Protein AF-A0A7C5H9J3-F1 (afdb_monomer_lite)

Foldseek 3Di:
DQDPLLVLCVVCVVVLLVVLLVLVQVQAPDPDDCPDPLSVQLSVLVSLCNVCVSDVVRDNVVSVVSQLVSCVPTPGDSVSSVCSVVVSVVSSVVSVVVVPDD

Structure (mmCIF, N/CA/C/O backbone):
data_AF-A0A7C5H9J3-F1
#
_entry.id   AF-A0A7C5H9J3-F1
#
loop_
_atom_site.group_PDB
_atom_site.id
_atom_site.type_symbol
_atom_site.label_atom_id
_atom_site.label_alt_id
_atom_site.label_comp_id
_atom_site.label_asym_id
_atom_site.label_entity_id
_atom_site.label_seq_id
_atom_site.pdbx_PDB_ins_code
_atom_site.Cartn_x
_atom_site.Cartn_y
_atom_site.Cartn_z
_atom_site.occupancy
_atom_site.B_iso_or_equiv
_atom_site.auth_seq_id
_atom_site.auth_comp_id
_atom_site.auth_asym_id
_atom_site.auth_atom_id
_atom_site.pdbx_PDB_model_num
ATOM 1 N N . MET A 1 1 ? 16.949 -7.976 -18.162 1.00 45.09 1 MET A N 1
ATOM 2 C CA . MET A 1 1 ? 15.992 -7.241 -19.014 1.00 45.09 1 MET A CA 1
ATOM 3 C C . MET A 1 1 ? 14.848 -6.808 -18.125 1.00 45.09 1 MET A C 1
ATOM 5 O O . MET A 1 1 ? 14.036 -7.652 -17.768 1.00 45.09 1 MET A O 1
ATOM 9 N N . THR A 1 2 ? 14.849 -5.547 -17.710 1.00 60.88 2 THR A N 1
ATOM 10 C CA . THR A 1 2 ? 13.754 -4.944 -16.942 1.00 60.88 2 THR A CA 1
ATOM 11 C C . THR A 1 2 ? 12.522 -4.906 -17.842 1.00 60.88 2 THR A C 1
ATOM 13 O O . THR A 1 2 ? 12.621 -4.524 -19.012 1.00 60.88 2 THR A O 1
ATOM 16 N N . ARG A 1 3 ? 11.382 -5.400 -17.364 1.00 79.50 3 ARG A N 1
ATOM 17 C CA . ARG A 1 3 ? 10.140 -5.412 -18.151 1.00 79.50 3 ARG A CA 1
ATOM 18 C C . ARG A 1 3 ? 9.658 -3.967 -18.347 1.00 79.50 3 ARG A C 1
ATOM 20 O O . ARG A 1 3 ? 9.876 -3.123 -17.487 1.00 79.50 3 ARG A O 1
ATOM 27 N N . ALA A 1 4 ? 8.965 -3.669 -19.447 1.00 83.88 4 ALA A N 1
ATOM 28 C CA . ALA A 1 4 ? 8.501 -2.302 -19.734 1.00 83.88 4 ALA A CA 1
ATOM 29 C C . ALA A 1 4 ? 7.637 -1.696 -18.604 1.00 83.88 4 ALA A C 1
ATOM 31 O O . ALA A 1 4 ? 7.733 -0.506 -18.317 1.00 83.88 4 ALA A O 1
ATOM 32 N N . TRP A 1 5 ? 6.840 -2.523 -17.916 1.00 85.25 5 TRP A N 1
ATOM 33 C CA . TRP A 1 5 ? 6.043 -2.084 -16.767 1.00 85.25 5 TRP A CA 1
ATOM 34 C C . TRP A 1 5 ? 6.903 -1.755 -15.535 1.00 85.25 5 TRP A C 1
ATOM 36 O O . TRP A 1 5 ? 6.592 -0.804 -14.832 1.00 85.25 5 TRP A O 1
ATOM 46 N N . GLU A 1 6 ? 8.001 -2.484 -15.297 1.00 89.75 6 GLU A N 1
ATOM 47 C CA . GLU A 1 6 ? 8.926 -2.239 -14.178 1.00 89.75 6 GLU A CA 1
ATOM 48 C C . GLU A 1 6 ? 9.573 -0.856 -14.333 1.00 89.75 6 GLU A C 1
ATOM 50 O O . GLU A 1 6 ? 9.578 -0.048 -13.406 1.00 89.75 6 GLU A O 1
ATOM 55 N N . GLN A 1 7 ? 10.053 -0.535 -15.538 1.00 88.44 7 GLN A N 1
ATOM 56 C CA . GLN A 1 7 ? 10.596 0.794 -15.815 1.00 88.44 7 GLN A CA 1
ATOM 57 C C . GLN A 1 7 ? 9.546 1.889 -15.583 1.00 88.44 7 GLN A C 1
ATOM 59 O O . GLN A 1 7 ? 9.839 2.898 -14.944 1.00 88.44 7 GLN A O 1
ATOM 64 N N . LYS A 1 8 ? 8.309 1.667 -16.038 1.00 87.50 8 LYS A N 1
ATOM 65 C CA . LYS A 1 8 ? 7.234 2.648 -15.883 1.00 87.50 8 LYS A CA 1
ATOM 66 C C . LYS A 1 8 ? 6.867 2.901 -14.423 1.00 87.50 8 LYS A C 1
ATOM 68 O O . LYS A 1 8 ? 6.659 4.050 -14.034 1.00 87.50 8 LYS A O 1
ATOM 73 N N . VAL A 1 9 ? 6.807 1.840 -13.623 1.00 91.50 9 VAL A N 1
ATOM 74 C CA . VAL A 1 9 ? 6.578 1.926 -12.178 1.00 91.50 9 VAL A CA 1
ATOM 75 C C . VAL A 1 9 ? 7.708 2.694 -11.503 1.00 91.50 9 VAL A C 1
ATOM 77 O O . VAL A 1 9 ? 7.420 3.573 -10.700 1.00 91.50 9 VAL A O 1
ATOM 80 N N . ASN A 1 10 ? 8.969 2.446 -11.868 1.00 91.38 10 ASN A N 1
ATOM 81 C CA . ASN A 1 10 ? 10.105 3.191 -11.318 1.00 91.38 10 ASN A CA 1
ATOM 82 C C . ASN A 1 10 ? 10.050 4.690 -11.648 1.00 91.38 10 ASN A C 1
ATOM 84 O O . ASN A 1 10 ? 10.289 5.515 -10.771 1.00 91.38 10 ASN A O 1
ATOM 88 N N . GLU A 1 11 ? 9.694 5.051 -12.882 1.00 92.19 11 GLU A N 1
ATOM 89 C CA . GLU A 1 11 ? 9.543 6.453 -13.303 1.00 92.19 11 GLU A CA 1
ATOM 90 C C . GLU A 1 11 ? 8.402 7.178 -12.571 1.00 92.19 11 GLU A C 1
ATOM 92 O O . GLU A 1 11 ? 8.450 8.393 -12.413 1.00 92.19 11 GLU A O 1
ATOM 97 N N . ASN A 1 12 ? 7.381 6.441 -12.119 1.00 92.94 12 ASN A N 1
ATOM 98 C CA . ASN A 1 12 ? 6.175 6.987 -11.485 1.00 92.94 12 ASN A CA 1
ATOM 99 C C . ASN A 1 12 ? 6.021 6.516 -10.032 1.00 92.94 12 ASN A C 1
ATOM 101 O O . ASN A 1 12 ? 4.912 6.499 -9.500 1.00 92.94 12 ASN A O 1
ATOM 105 N N . ARG A 1 13 ? 7.123 6.110 -9.388 1.00 93.94 13 ARG A N 1
ATOM 106 C CA . ARG A 1 13 ? 7.108 5.380 -8.111 1.00 93.94 13 ARG A CA 1
ATOM 107 C C . ARG A 1 13 ? 6.350 6.122 -7.016 1.00 93.94 13 ARG A C 1
ATOM 109 O O . ARG A 1 13 ? 5.509 5.533 -6.343 1.00 93.94 13 ARG A O 1
ATOM 116 N N . GLU A 1 14 ? 6.625 7.415 -6.868 1.00 93.75 14 GLU A N 1
ATOM 117 C CA . GLU A 1 14 ? 5.964 8.270 -5.881 1.00 93.75 14 GLU A CA 1
ATOM 118 C C . GLU A 1 14 ? 4.453 8.339 -6.126 1.00 93.75 14 GLU A C 1
ATOM 120 O O . GLU A 1 14 ? 3.677 8.100 -5.204 1.00 93.75 14 GLU A O 1
ATOM 125 N N . ALA A 1 15 ? 4.035 8.539 -7.379 1.00 92.69 15 ALA A N 1
ATOM 126 C CA . ALA A 1 15 ? 2.625 8.575 -7.755 1.00 92.69 15 ALA A CA 1
ATOM 127 C C . ALA A 1 15 ? 1.921 7.229 -7.506 1.00 92.69 15 ALA A C 1
ATOM 129 O O . ALA A 1 15 ? 0.782 7.207 -7.040 1.00 92.69 15 ALA A O 1
ATOM 130 N N . VAL A 1 16 ? 2.593 6.101 -7.771 1.00 94.25 16 VAL A N 1
ATOM 131 C CA . VAL A 1 16 ? 2.056 4.759 -7.483 1.00 94.25 16 VAL A CA 1
ATOM 132 C C . VAL A 1 16 ? 1.809 4.603 -5.985 1.00 94.25 16 VAL A C 1
ATOM 134 O O . VAL A 1 16 ? 0.704 4.242 -5.580 1.00 94.25 16 VAL A O 1
ATOM 137 N N . LEU A 1 17 ? 2.814 4.903 -5.161 1.00 95.19 17 LEU A N 1
ATOM 138 C CA . LEU A 1 17 ? 2.726 4.777 -3.705 1.00 95.19 17 LEU A CA 1
ATOM 139 C C . LEU A 1 17 ? 1.692 5.735 -3.111 1.00 95.19 17 LEU A C 1
ATOM 141 O O . LEU A 1 17 ? 0.923 5.345 -2.234 1.00 95.19 17 LEU A O 1
ATOM 145 N N . GLU A 1 18 ? 1.618 6.961 -3.623 1.00 93.69 18 GLU A N 1
ATOM 146 C CA . GLU A 1 18 ? 0.621 7.960 -3.246 1.00 93.69 18 GLU A CA 1
ATOM 147 C C . GLU A 1 18 ? -0.807 7.489 -3.537 1.00 93.69 18 GLU A C 1
ATOM 149 O O . GLU A 1 18 ? -1.664 7.532 -2.645 1.00 93.69 18 GLU A O 1
ATOM 154 N N . ARG A 1 19 ? -1.076 7.025 -4.762 1.00 93.94 19 ARG A N 1
ATOM 155 C CA . ARG A 1 19 ? -2.406 6.537 -5.155 1.00 93.94 19 ARG A CA 1
ATOM 156 C C . ARG A 1 19 ? -2.775 5.275 -4.379 1.00 93.94 19 ARG A C 1
ATOM 158 O O . ARG A 1 19 ? -3.922 5.128 -3.945 1.00 93.94 19 ARG A O 1
ATOM 165 N N . TRP A 1 20 ? -1.803 4.397 -4.140 1.00 95.44 20 TRP A N 1
ATOM 166 C CA . TRP A 1 20 ? -2.012 3.183 -3.361 1.00 95.44 20 TRP A CA 1
ATOM 167 C C . TRP A 1 20 ? -2.354 3.501 -1.906 1.00 95.44 20 TRP A C 1
ATOM 169 O O . TRP A 1 20 ? -3.392 3.053 -1.417 1.00 95.44 20 TRP A O 1
ATOM 179 N N . LEU A 1 21 ? -1.561 4.348 -1.244 1.00 95.25 21 LEU A N 1
ATOM 180 C CA . LEU A 1 21 ? -1.822 4.793 0.124 1.00 95.25 21 LEU A CA 1
ATOM 181 C C . LEU A 1 21 ? -3.182 5.483 0.235 1.00 95.25 21 LEU A C 1
ATOM 183 O O . LEU A 1 21 ? -3.957 5.164 1.134 1.00 95.25 21 LEU A O 1
ATOM 187 N N . SER A 1 22 ? -3.491 6.391 -0.692 1.00 93.44 22 SER A N 1
ATOM 188 C CA . SER A 1 22 ? -4.772 7.107 -0.722 1.00 93.44 22 SER A CA 1
ATOM 189 C C . SER A 1 22 ? -5.952 6.140 -0.820 1.00 93.44 22 SER A C 1
ATOM 191 O O . SER A 1 22 ? -6.933 6.283 -0.090 1.00 93.44 22 SER A O 1
ATOM 193 N N . SER A 1 23 ? -5.823 5.102 -1.649 1.00 92.75 23 SER A N 1
ATOM 194 C CA . SER A 1 23 ? -6.843 4.060 -1.784 1.00 92.75 23 SER A CA 1
ATOM 195 C C . SER A 1 23 ? -7.027 3.263 -0.491 1.00 92.75 23 SER A C 1
ATOM 197 O O . SER A 1 23 ? -8.159 2.972 -0.118 1.00 92.75 23 SER A O 1
ATOM 199 N N . ILE A 1 24 ? -5.944 2.945 0.228 1.00 92.38 24 ILE A N 1
ATOM 200 C CA . ILE A 1 24 ? -6.025 2.240 1.518 1.00 92.38 24 ILE A CA 1
ATOM 201 C C . ILE A 1 24 ? -6.646 3.133 2.592 1.00 92.38 24 ILE A C 1
ATOM 203 O O . ILE A 1 24 ? -7.546 2.690 3.301 1.00 92.38 24 ILE A O 1
ATOM 207 N N . VAL A 1 25 ? -6.212 4.391 2.705 1.00 91.88 25 VAL A N 1
ATOM 208 C CA . VAL A 1 25 ? -6.745 5.341 3.695 1.00 91.88 25 VAL A CA 1
ATOM 209 C C . VAL A 1 25 ? -8.244 5.562 3.484 1.00 91.88 25 VAL A C 1
ATOM 211 O O . VAL A 1 25 ? -8.995 5.543 4.456 1.00 91.88 25 VAL A O 1
ATOM 214 N N . ALA A 1 26 ? -8.703 5.649 2.232 1.00 90.62 26 ALA A N 1
ATOM 215 C CA . ALA A 1 26 ? -10.125 5.753 1.897 1.00 90.62 26 ALA A CA 1
ATOM 216 C C . ALA A 1 26 ? -10.955 4.514 2.296 1.00 90.62 26 ALA A C 1
ATOM 218 O O . ALA A 1 26 ? -12.179 4.590 2.402 1.00 90.62 26 ALA A O 1
ATOM 219 N N . MET A 1 27 ? -10.322 3.355 2.520 1.00 89.44 27 MET A N 1
ATOM 220 C CA . MET A 1 27 ? -11.015 2.157 3.000 1.00 89.44 27 MET A CA 1
ATOM 221 C C . MET A 1 27 ? -11.243 2.151 4.510 1.00 89.44 27 MET A C 1
ATOM 223 O O . MET A 1 27 ? -12.101 1.378 4.959 1.00 89.44 27 MET A O 1
ATOM 227 N N . LEU A 1 28 ? -10.477 2.947 5.259 1.00 89.00 28 LEU A N 1
ATOM 228 C CA . LEU A 1 28 ? -10.486 2.972 6.714 1.00 89.00 28 LEU A CA 1
ATOM 229 C C . LEU A 1 28 ? -11.694 3.752 7.258 1.00 89.00 28 LEU A C 1
ATOM 231 O O . LEU A 1 28 ? -12.139 4.718 6.643 1.00 89.00 28 LEU A O 1
ATOM 235 N N . PRO A 1 29 ? -12.232 3.349 8.419 1.00 84.31 29 PRO A N 1
ATOM 236 C CA . PRO A 1 29 ? -13.329 4.056 9.063 1.00 84.31 29 PRO A CA 1
ATOM 237 C C . PRO A 1 29 ? -12.868 5.384 9.685 1.00 84.31 29 PRO A C 1
ATOM 239 O O . PRO A 1 29 ? -11.774 5.489 10.252 1.00 84.31 29 PRO A O 1
ATOM 242 N N . GLY A 1 30 ? -13.759 6.377 9.637 1.00 81.31 30 GLY A N 1
ATOM 243 C CA . GLY A 1 30 ? -13.552 7.719 10.183 1.00 81.31 30 GLY A CA 1
ATOM 244 C C . GLY A 1 30 ? -12.747 8.648 9.271 1.00 81.31 30 GLY A C 1
ATOM 245 O O . GLY A 1 30 ? -12.216 8.242 8.241 1.00 81.31 30 GLY A O 1
ATOM 246 N N . GLU A 1 31 ? -12.640 9.918 9.663 1.00 70.06 31 GLU A N 1
ATOM 247 C CA . GLU A 1 31 ? -11.784 10.888 8.974 1.00 70.06 31 GLU A CA 1
ATOM 248 C C . GLU A 1 31 ? -10.316 10.608 9.317 1.00 70.06 31 GLU A C 1
ATOM 250 O O . GLU A 1 31 ? -9.755 11.115 10.291 1.00 70.06 31 GLU A O 1
ATOM 255 N N . LYS A 1 32 ? -9.686 9.725 8.543 1.00 73.25 32 LYS A N 1
ATOM 256 C CA . LYS A 1 32 ? -8.251 9.462 8.643 1.00 73.25 32 LYS A CA 1
ATOM 257 C C . LYS A 1 32 ? -7.512 10.409 7.706 1.00 73.25 32 LYS A C 1
ATOM 259 O O . LYS A 1 32 ? -7.641 10.321 6.490 1.00 73.25 32 LYS A O 1
ATOM 264 N N . SER A 1 33 ? -6.712 11.304 8.285 1.00 73.62 33 SER A N 1
ATOM 265 C CA . SER A 1 33 ? -5.786 12.128 7.509 1.00 73.62 33 SER A CA 1
ATOM 266 C C . SER A 1 33 ? -4.653 11.271 6.942 1.00 73.62 33 SER A C 1
ATOM 268 O O . SER A 1 33 ? -4.139 10.358 7.601 1.00 73.62 33 SER A O 1
ATOM 270 N N . A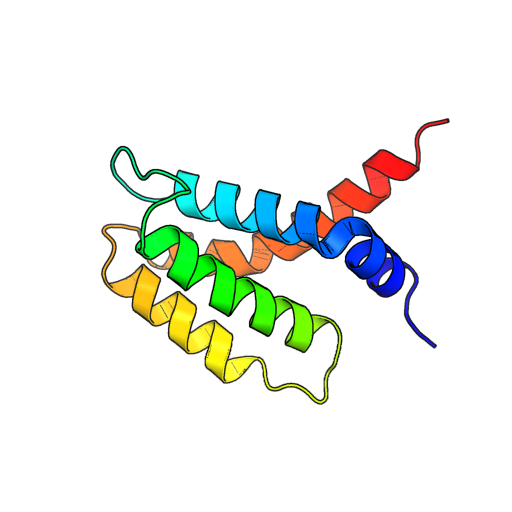RG A 1 34 ? -4.216 11.622 5.733 1.00 71.56 34 ARG A N 1
ATOM 271 C CA . ARG A 1 34 ? -3.020 11.071 5.091 1.00 71.56 34 ARG A CA 1
ATOM 272 C C . ARG A 1 34 ? -1.726 11.414 5.839 1.00 71.56 34 ARG A C 1
ATOM 274 O O . ARG A 1 34 ? -0.732 10.723 5.674 1.00 71.56 34 ARG A O 1
ATOM 281 N N . GLU A 1 35 ? -1.761 12.421 6.706 1.00 78.12 35 GLU A N 1
ATOM 282 C CA . GLU A 1 35 ? -0.652 12.808 7.590 1.00 78.12 35 GLU A CA 1
ATOM 283 C C . GLU A 1 35 ? -0.659 12.039 8.924 1.00 78.12 35 GLU A C 1
ATOM 285 O O . GLU A 1 35 ? 0.158 12.288 9.809 1.00 78.12 35 GLU A O 1
ATOM 290 N N . SER A 1 36 ? -1.599 11.106 9.113 1.00 86.12 36 SER A N 1
ATOM 291 C CA . SER A 1 36 ? -1.668 10.322 10.345 1.00 86.12 36 SER A CA 1
ATOM 292 C C . SER A 1 36 ? -0.496 9.344 10.473 1.00 86.12 36 SER A C 1
ATOM 294 O O . SER A 1 36 ? -0.021 8.784 9.488 1.00 86.12 36 SER A O 1
ATOM 296 N N . LEU A 1 37 ? -0.094 9.043 11.715 1.00 87.88 37 LEU A N 1
ATOM 297 C CA . LEU A 1 37 ? 0.917 8.014 12.012 1.00 87.88 37 LEU A CA 1
ATOM 298 C C . LEU A 1 37 ? 0.584 6.658 11.368 1.00 87.88 37 LEU A C 1
ATOM 300 O O . LEU A 1 37 ? 1.480 5.918 10.972 1.00 87.88 37 LEU A O 1
ATOM 304 N N . LEU A 1 38 ? -0.710 6.352 11.244 1.00 90.19 38 LEU A N 1
ATOM 305 C CA . LEU A 1 38 ? -1.202 5.157 10.568 1.00 90.19 38 LEU A CA 1
ATOM 306 C C . LEU A 1 38 ? -0.873 5.175 9.071 1.00 90.19 38 LEU A C 1
ATOM 308 O O . LEU A 1 38 ? -0.358 4.189 8.552 1.00 90.19 38 LEU A O 1
ATOM 312 N N . ALA A 1 39 ? -1.146 6.288 8.389 1.00 91.69 39 ALA A N 1
ATOM 313 C CA . ALA A 1 39 ? -0.843 6.440 6.972 1.00 91.69 39 ALA A CA 1
ATOM 314 C C . ALA A 1 39 ? 0.669 6.364 6.712 1.00 91.69 39 ALA A C 1
ATOM 316 O O . ALA A 1 39 ? 1.082 5.658 5.798 1.00 91.69 39 ALA A O 1
ATOM 317 N N . SER A 1 40 ? 1.494 6.984 7.561 1.00 92.50 40 SER A N 1
ATOM 318 C CA . SER A 1 40 ? 2.957 6.884 7.466 1.00 92.50 40 SER A CA 1
ATOM 319 C C . SER A 1 40 ? 3.466 5.454 7.670 1.00 92.50 40 SER A C 1
ATOM 321 O O . SER A 1 40 ? 4.345 5.005 6.937 1.00 92.50 40 SER A O 1
ATOM 323 N N . ALA A 1 41 ? 2.898 4.716 8.632 1.00 93.50 41 ALA A N 1
ATOM 324 C CA . ALA A 1 41 ? 3.252 3.317 8.856 1.00 93.50 41 ALA A CA 1
ATOM 325 C C . ALA A 1 41 ? 2.873 2.439 7.656 1.00 93.50 41 ALA A C 1
ATOM 327 O O . ALA A 1 41 ? 3.671 1.615 7.230 1.00 93.50 41 ALA A O 1
ATOM 328 N N . ILE A 1 42 ? 1.689 2.641 7.070 1.00 94.44 42 ILE A N 1
ATOM 329 C CA . ILE A 1 42 ? 1.277 1.925 5.855 1.00 94.44 42 ILE A CA 1
ATOM 330 C C . ILE A 1 42 ? 2.200 2.287 4.687 1.00 94.44 42 ILE A C 1
ATOM 332 O O . ILE A 1 42 ? 2.653 1.391 3.984 1.00 94.44 42 ILE A O 1
ATOM 336 N N . ALA A 1 43 ? 2.515 3.572 4.500 1.00 95.19 43 ALA A N 1
ATOM 337 C CA . ALA A 1 43 ? 3.358 4.048 3.406 1.00 95.19 43 ALA A CA 1
ATOM 338 C C . ALA A 1 43 ? 4.738 3.376 3.397 1.00 95.19 43 ALA A C 1
ATOM 340 O O . ALA A 1 43 ? 5.176 2.915 2.347 1.00 95.19 43 ALA A O 1
ATOM 341 N N . ALA A 1 44 ? 5.380 3.259 4.564 1.00 95.12 44 ALA A N 1
ATOM 342 C CA . ALA A 1 44 ? 6.682 2.605 4.696 1.00 95.12 44 ALA A CA 1
ATOM 343 C C . ALA A 1 44 ? 6.648 1.130 4.266 1.00 95.12 44 ALA A C 1
ATOM 345 O O . ALA A 1 44 ? 7.580 0.636 3.636 1.00 95.12 44 ALA A O 1
ATOM 346 N N . GLU A 1 45 ? 5.562 0.422 4.571 1.00 95.31 45 GLU A N 1
ATOM 347 C CA . GLU A 1 45 ? 5.435 -0.980 4.184 1.00 95.31 45 GLU A CA 1
ATOM 348 C C . GLU A 1 45 ? 5.021 -1.151 2.714 1.00 95.31 45 GLU A C 1
ATOM 350 O O . GLU A 1 45 ? 5.432 -2.115 2.071 1.00 95.31 45 GLU A O 1
ATOM 355 N N . LEU A 1 46 ? 4.233 -0.226 2.152 1.00 95.69 46 LEU A N 1
ATOM 356 C CA . LEU A 1 46 ? 3.936 -0.217 0.713 1.00 95.69 46 LEU A CA 1
ATOM 357 C C . LEU A 1 46 ? 5.200 -0.000 -0.117 1.00 95.69 46 LEU A C 1
ATOM 359 O O . LEU A 1 46 ? 5.347 -0.622 -1.166 1.00 95.69 46 LEU A O 1
ATOM 363 N N . ASP A 1 47 ? 6.105 0.844 0.375 1.00 95.62 47 ASP A N 1
ATOM 364 C CA . ASP A 1 47 ? 7.418 1.092 -0.210 1.00 95.62 47 ASP A CA 1
ATOM 365 C C . ASP A 1 47 ? 8.224 -0.211 -0.332 1.00 95.62 47 ASP A C 1
ATOM 367 O O . ASP A 1 47 ? 8.571 -0.638 -1.433 1.00 95.62 47 ASP A O 1
ATOM 371 N N . GLY A 1 48 ? 8.395 -0.920 0.790 1.00 94.81 48 GLY A N 1
ATOM 372 C CA . GLY A 1 48 ? 9.108 -2.199 0.816 1.00 94.81 48 GLY A CA 1
ATOM 373 C C . GLY A 1 48 ? 8.398 -3.312 0.038 1.00 94.81 48 GLY A C 1
ATOM 374 O O . GLY A 1 48 ? 9.047 -4.184 -0.542 1.00 94.81 48 GLY A O 1
ATOM 375 N N . LEU A 1 49 ? 7.063 -3.294 -0.015 1.00 94.38 49 LEU A N 1
ATOM 376 C CA . LEU A 1 49 ? 6.307 -4.235 -0.837 1.00 94.38 49 LEU A CA 1
ATOM 377 C C . LEU A 1 49 ? 6.503 -3.961 -2.333 1.00 94.38 49 LEU A C 1
ATOM 379 O O . LEU A 1 49 ? 6.626 -4.909 -3.107 1.00 94.38 49 LEU A O 1
ATOM 383 N N . LEU A 1 50 ? 6.553 -2.691 -2.741 1.00 94.50 50 LEU A N 1
ATOM 384 C CA . LEU A 1 50 ? 6.831 -2.318 -4.124 1.00 94.50 50 LEU A CA 1
ATOM 385 C C . LEU A 1 50 ? 8.243 -2.750 -4.528 1.00 94.50 50 LEU A C 1
ATOM 387 O O . LEU A 1 50 ? 8.405 -3.343 -5.594 1.00 94.50 50 LEU A O 1
ATOM 391 N N . ASP A 1 51 ? 9.230 -2.562 -3.653 1.00 94.00 51 ASP A N 1
ATOM 392 C CA . ASP A 1 51 ? 10.595 -3.044 -3.877 1.00 94.00 51 ASP A CA 1
ATOM 393 C C . ASP A 1 51 ? 10.628 -4.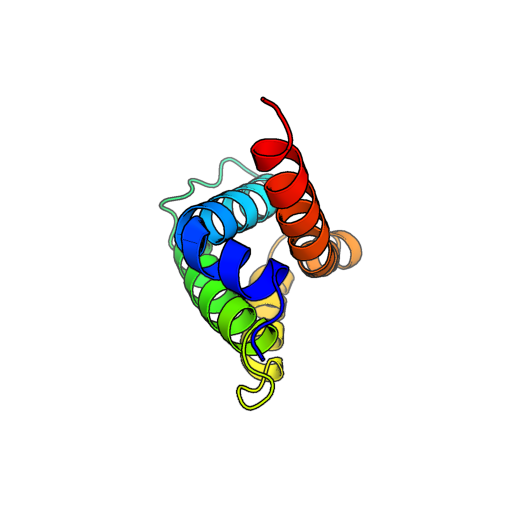571 -4.075 1.00 94.00 51 ASP A C 1
ATOM 395 O O . ASP A 1 51 ? 11.253 -5.057 -5.014 1.00 94.00 51 ASP A O 1
ATOM 399 N N . ALA A 1 52 ? 9.879 -5.337 -3.273 1.00 93.00 52 ALA A N 1
ATOM 400 C CA . ALA A 1 52 ? 9.776 -6.794 -3.415 1.00 93.00 52 ALA A CA 1
ATOM 401 C C . ALA A 1 52 ? 9.035 -7.263 -4.681 1.00 93.00 52 ALA A C 1
ATOM 403 O O . ALA A 1 52 ? 9.274 -8.363 -5.187 1.00 93.00 52 ALA A O 1
ATOM 404 N N . VAL A 1 53 ? 8.119 -6.448 -5.209 1.00 90.38 53 VAL A N 1
ATOM 405 C CA . VAL A 1 53 ? 7.463 -6.706 -6.502 1.00 90.38 53 VAL A CA 1
ATOM 406 C C . VAL A 1 53 ? 8.429 -6.454 -7.662 1.00 90.38 53 VAL A C 1
ATOM 408 O O . VAL A 1 53 ? 8.402 -7.185 -8.656 1.00 90.38 53 VAL A O 1
ATOM 411 N N . MET A 1 54 ? 9.277 -5.437 -7.523 1.00 90.44 54 MET A N 1
ATOM 412 C CA . MET A 1 54 ? 10.254 -5.005 -8.521 1.00 90.44 54 MET A CA 1
ATOM 413 C C . MET A 1 54 ? 11.515 -5.879 -8.541 1.00 90.44 54 MET A C 1
ATOM 415 O O . MET A 1 54 ? 12.091 -6.098 -9.608 1.00 90.44 54 MET A O 1
ATOM 419 N N . ASP A 1 55 ? 11.918 -6.418 -7.391 1.00 90.38 55 ASP A N 1
ATOM 420 C CA . ASP A 1 55 ? 13.072 -7.298 -7.236 1.00 90.38 55 ASP A CA 1
ATOM 421 C C . ASP A 1 55 ? 12.706 -8.570 -6.461 1.00 90.38 55 ASP A C 1
ATOM 423 O O . ASP A 1 55 ? 12.459 -8.563 -5.256 1.00 90.38 55 ASP A O 1
ATOM 427 N N . ARG A 1 56 ? 12.757 -9.713 -7.156 1.00 83.38 56 ARG A N 1
ATOM 428 C CA . ARG A 1 56 ? 12.456 -11.034 -6.580 1.00 83.38 56 ARG A CA 1
ATOM 429 C C . ARG A 1 56 ? 13.459 -11.488 -5.516 1.00 83.38 56 ARG A C 1
ATOM 431 O O . ARG A 1 56 ? 13.175 -12.466 -4.826 1.00 83.38 56 ARG A O 1
ATOM 438 N N . ALA A 1 57 ? 14.625 -10.850 -5.417 1.00 90.38 57 ALA A N 1
ATOM 439 C CA . ALA A 1 57 ? 15.582 -11.112 -4.347 1.00 90.38 57 ALA A CA 1
ATOM 440 C C . ALA A 1 57 ? 15.131 -10.511 -3.005 1.00 90.38 57 ALA A C 1
ATOM 442 O O . ALA A 1 57 ? 15.566 -10.981 -1.951 1.00 90.38 57 ALA A O 1
ATOM 443 N N . VAL A 1 58 ? 14.247 -9.509 -3.028 1.00 90.94 58 VAL A N 1
ATOM 444 C CA . VAL A 1 58 ? 13.715 -8.862 -1.829 1.00 90.94 58 VAL A CA 1
ATOM 445 C C . VAL A 1 58 ? 12.489 -9.644 -1.325 1.00 90.94 58 VAL A C 1
ATOM 447 O O . VAL A 1 58 ? 11.537 -9.880 -2.072 1.00 90.94 58 VAL A O 1
ATOM 450 N N . PRO A 1 59 ? 12.472 -10.092 -0.057 1.00 92.12 59 PRO A N 1
ATOM 451 C CA . PRO A 1 59 ? 11.368 -10.884 0.473 1.00 92.12 59 PRO A CA 1
ATOM 452 C C . PRO A 1 59 ? 10.116 -10.030 0.730 1.00 92.12 59 PRO A C 1
ATOM 454 O O . PRO A 1 59 ? 10.106 -9.164 1.600 1.00 92.12 59 PRO A O 1
ATOM 457 N N . ALA A 1 60 ? 9.008 -10.358 0.059 1.00 92.06 60 ALA A N 1
ATOM 458 C CA . ALA A 1 60 ? 7.721 -9.671 0.241 1.00 92.06 60 ALA A CA 1
ATOM 459 C C . ALA A 1 60 ? 6.990 -10.019 1.555 1.00 92.06 60 ALA A C 1
ATOM 461 O O . ALA A 1 60 ? 6.040 -9.338 1.940 1.00 92.06 60 ALA A O 1
ATOM 462 N N . ALA A 1 61 ? 7.392 -11.098 2.236 1.00 92.69 61 ALA A N 1
ATOM 463 C CA . ALA A 1 61 ? 6.659 -11.628 3.387 1.00 92.69 61 ALA A CA 1
ATOM 464 C C . ALA A 1 61 ? 6.567 -10.626 4.548 1.00 92.69 61 ALA A C 1
ATOM 466 O O . ALA A 1 61 ? 5.509 -10.498 5.162 1.00 92.69 61 ALA A O 1
ATOM 467 N N . GLU A 1 62 ? 7.653 -9.909 4.838 1.00 92.75 62 GLU A N 1
ATOM 468 C CA . GLU A 1 62 ? 7.706 -8.986 5.973 1.00 92.75 62 GLU A CA 1
ATOM 469 C C . GLU A 1 62 ? 6.795 -7.758 5.767 1.00 92.75 62 GLU A C 1
ATOM 471 O O . GLU A 1 62 ? 5.919 -7.556 6.616 1.00 92.75 62 GLU A O 1
ATOM 476 N N . PRO A 1 63 ? 6.871 -7.019 4.636 1.00 93.38 63 PRO A N 1
ATOM 477 C CA . PRO A 1 63 ? 5.922 -5.941 4.344 1.00 93.38 63 PRO A CA 1
ATOM 478 C C . PRO A 1 63 ? 4.455 -6.388 4.374 1.00 93.38 63 PRO A C 1
ATOM 480 O O . PRO A 1 63 ? 3.607 -5.745 4.996 1.00 93.38 63 PRO A O 1
ATOM 483 N N . ILE A 1 64 ? 4.145 -7.547 3.774 1.00 91.69 64 ILE A N 1
ATOM 484 C CA . ILE A 1 64 ? 2.780 -8.099 3.768 1.00 91.69 64 ILE A CA 1
ATOM 485 C C . ILE A 1 64 ? 2.294 -8.360 5.197 1.00 91.69 64 ILE A C 1
ATOM 487 O O . ILE A 1 64 ? 1.173 -7.978 5.549 1.00 91.69 64 ILE A O 1
ATOM 491 N N . MET A 1 65 ? 3.119 -8.990 6.040 1.00 91.56 65 MET A N 1
ATOM 492 C CA . MET A 1 65 ? 2.756 -9.260 7.432 1.00 91.56 65 MET A CA 1
ATOM 493 C C . MET A 1 65 ? 2.529 -7.973 8.225 1.00 91.56 65 MET A C 1
ATOM 495 O O . MET A 1 65 ? 1.587 -7.908 9.017 1.00 91.56 65 MET A O 1
ATOM 499 N N . ARG A 1 66 ? 3.370 -6.951 8.036 1.00 93.25 66 ARG A N 1
ATOM 500 C CA . ARG A 1 66 ? 3.254 -5.678 8.760 1.00 93.25 66 ARG A CA 1
ATOM 501 C C . ARG A 1 66 ? 2.003 -4.910 8.368 1.00 93.25 66 ARG A C 1
ATOM 503 O O . ARG A 1 66 ? 1.233 -4.558 9.262 1.00 93.25 66 ARG A O 1
ATOM 510 N N . ILE A 1 67 ? 1.725 -4.762 7.072 1.00 92.06 67 ILE A N 1
ATOM 511 C CA . ILE A 1 67 ? 0.482 -4.133 6.597 1.00 92.06 67 ILE A CA 1
ATOM 512 C C . ILE A 1 67 ? -0.731 -4.900 7.118 1.00 92.06 67 ILE A C 1
ATOM 514 O O . ILE A 1 67 ? -1.660 -4.301 7.654 1.00 92.06 67 ILE A O 1
ATOM 518 N N . THR A 1 68 ? -0.704 -6.233 7.039 1.00 88.62 68 THR A N 1
ATOM 519 C CA . THR A 1 68 ? -1.808 -7.066 7.533 1.00 88.62 68 THR A CA 1
ATOM 520 C C . THR A 1 68 ? -2.056 -6.841 9.024 1.00 88.62 68 THR A C 1
ATOM 522 O O . THR A 1 68 ? -3.205 -6.683 9.423 1.00 88.62 68 THR A O 1
ATOM 525 N N . ARG A 1 69 ? -1.008 -6.764 9.858 1.00 89.94 69 ARG A N 1
ATOM 526 C CA . ARG A 1 69 ? -1.141 -6.479 11.301 1.00 89.94 69 ARG A CA 1
ATOM 527 C C . ARG A 1 69 ? -1.702 -5.083 11.570 1.00 89.94 69 ARG A C 1
ATOM 529 O O . ARG A 1 69 ? -2.565 -4.943 12.432 1.00 89.94 69 ARG A O 1
ATOM 536 N N . ILE A 1 70 ? -1.238 -4.076 10.828 1.00 91.38 70 ILE A N 1
ATOM 537 C CA . ILE A 1 70 ? -1.740 -2.698 10.931 1.00 91.38 70 ILE A CA 1
ATOM 538 C C . ILE A 1 70 ? -3.237 -2.646 10.608 1.00 91.38 70 ILE A C 1
ATOM 540 O O . ILE A 1 70 ? -4.000 -1.984 11.311 1.00 91.38 70 ILE A O 1
ATOM 544 N N . LEU A 1 71 ? -3.655 -3.356 9.559 1.00 90.00 71 LEU A N 1
ATOM 545 C CA . LEU A 1 71 ? -5.041 -3.392 9.103 1.00 90.00 71 LEU A CA 1
ATOM 546 C C . LEU A 1 71 ? -5.939 -4.282 9.969 1.00 90.00 71 LEU A C 1
ATOM 548 O O . LEU A 1 71 ? -7.120 -3.984 10.107 1.00 90.00 71 LEU A O 1
ATOM 552 N N . ALA A 1 72 ? -5.393 -5.330 10.591 1.00 88.31 72 ALA A N 1
ATOM 553 C CA . ALA A 1 72 ? -6.144 -6.262 11.434 1.00 88.31 72 ALA A CA 1
ATOM 554 C C . ALA A 1 72 ? -6.735 -5.616 12.696 1.00 88.31 72 ALA A C 1
ATOM 556 O O . ALA A 1 72 ? -7.716 -6.122 13.233 1.00 88.31 72 ALA A O 1
ATOM 557 N N . VAL A 1 73 ? -6.148 -4.514 13.173 1.00 89.38 73 VAL A N 1
ATOM 558 C CA . VAL A 1 73 ? -6.667 -3.751 14.323 1.00 89.38 73 VAL A CA 1
ATOM 559 C C . VAL A 1 73 ? -7.620 -2.623 13.914 1.00 89.38 73 VAL A C 1
ATOM 561 O O . VAL A 1 73 ? -8.109 -1.898 14.775 1.00 89.38 73 VAL A O 1
ATOM 564 N N . GLN A 1 74 ? -7.876 -2.448 12.615 1.00 88.94 74 GLN A N 1
ATOM 565 C CA . GLN A 1 74 ? -8.850 -1.482 12.110 1.00 88.94 74 GLN A CA 1
ATOM 566 C C . GLN A 1 74 ? -10.220 -2.150 11.979 1.00 88.94 74 GLN A C 1
ATOM 568 O O . GLN A 1 74 ? -10.313 -3.343 11.692 1.00 88.94 74 GLN A O 1
ATOM 573 N N . GLU A 1 75 ? -11.298 -1.376 12.111 1.00 89.38 75 GLU A N 1
ATOM 574 C CA . GLU A 1 75 ? -12.667 -1.871 11.902 1.00 89.38 75 GLU A CA 1
ATOM 575 C C . GLU A 1 75 ? -12.991 -1.997 10.399 1.00 89.38 75 GLU A C 1
ATOM 577 O O . GLU A 1 75 ? -13.887 -1.344 9.865 1.00 89.38 75 GLU A O 1
ATOM 582 N N . ILE A 1 76 ? -12.224 -2.824 9.685 1.00 88.75 76 ILE A N 1
ATOM 583 C CA . ILE A 1 76 ? -12.448 -3.165 8.277 1.00 88.75 76 ILE A CA 1
ATOM 584 C C . ILE A 1 76 ? -12.565 -4.678 8.111 1.00 88.75 76 ILE A C 1
ATOM 586 O O . ILE A 1 76 ? -11.920 -5.459 8.807 1.00 88.75 76 ILE A O 1
ATOM 590 N N . ALA A 1 77 ? -13.380 -5.113 7.150 1.00 89.12 77 ALA A N 1
ATOM 591 C CA . ALA A 1 77 ? -13.501 -6.533 6.845 1.00 89.12 77 ALA A CA 1
ATOM 592 C C . ALA A 1 77 ? -12.155 -7.102 6.340 1.00 89.12 77 ALA A C 1
ATOM 594 O O . ALA A 1 77 ? -11.514 -6.460 5.501 1.00 89.12 77 ALA A O 1
ATOM 595 N N . PRO A 1 78 ? -11.752 -8.325 6.739 1.00 86.19 78 PRO A N 1
ATOM 596 C CA . PRO A 1 78 ? -10.509 -8.945 6.269 1.00 86.19 78 PRO A CA 1
ATOM 597 C C . PRO A 1 78 ? -10.403 -9.041 4.741 1.00 86.19 78 PRO A C 1
ATOM 599 O O . PRO A 1 78 ? -9.339 -8.820 4.173 1.00 86.19 78 PRO A O 1
ATOM 602 N N . SER A 1 79 ? -11.519 -9.304 4.055 1.00 88.88 79 SER A N 1
ATOM 603 C CA . SER A 1 79 ? -11.580 -9.307 2.587 1.00 88.88 79 SER A CA 1
ATOM 604 C C . SER A 1 79 ? -11.249 -7.938 1.986 1.00 88.88 79 SER A C 1
ATOM 606 O O . SER A 1 79 ? -10.531 -7.858 0.991 1.00 88.88 79 SER A O 1
ATOM 608 N N . LYS A 1 80 ? -11.716 -6.855 2.618 1.00 86.94 80 LYS A N 1
ATOM 609 C CA . LYS A 1 80 ? -11.401 -5.477 2.225 1.00 86.94 80 LYS A CA 1
ATOM 610 C C . LYS A 1 80 ? -9.932 -5.151 2.503 1.00 86.94 80 LYS A C 1
ATOM 612 O O . LYS A 1 80 ? -9.276 -4.583 1.639 1.00 86.94 80 LYS A O 1
ATOM 617 N N . ALA A 1 81 ? -9.386 -5.586 3.639 1.00 86.88 81 ALA A N 1
ATOM 618 C CA . ALA A 1 81 ? -7.966 -5.426 3.959 1.00 86.88 81 ALA A CA 1
ATOM 619 C C . ALA A 1 81 ? -7.045 -6.148 2.957 1.00 86.88 81 ALA A C 1
ATOM 621 O O . ALA A 1 81 ? -6.040 -5.591 2.538 1.00 86.88 81 ALA A O 1
ATOM 622 N N . LEU A 1 82 ? -7.396 -7.361 2.519 1.00 86.12 82 LEU A N 1
ATOM 623 C CA . LEU A 1 82 ? -6.617 -8.097 1.513 1.00 86.12 82 LEU A CA 1
ATOM 624 C C . LEU A 1 82 ? -6.753 -7.510 0.101 1.00 86.12 82 LEU A C 1
ATOM 626 O O . LEU A 1 82 ? -5.861 -7.698 -0.727 1.00 86.12 82 LEU A O 1
ATOM 630 N N . SER A 1 83 ? -7.836 -6.772 -0.173 1.00 89.19 83 SER A N 1
ATOM 631 C CA . SER A 1 83 ? -8.068 -6.162 -1.488 1.00 89.19 83 SER A CA 1
ATOM 632 C C . SER A 1 83 ? -6.963 -5.187 -1.904 1.00 89.19 83 SER A C 1
ATOM 634 O O . SER A 1 83 ? -6.714 -5.018 -3.097 1.00 89.19 83 SER A O 1
ATOM 636 N N . ILE A 1 84 ? -6.230 -4.629 -0.934 1.00 88.44 84 ILE A N 1
ATOM 637 C CA . ILE A 1 84 ? -5.136 -3.683 -1.166 1.00 88.44 84 ILE A CA 1
ATOM 638 C C . ILE A 1 84 ? -4.039 -4.253 -2.068 1.00 88.44 84 ILE A C 1
ATOM 640 O O . ILE A 1 84 ? -3.418 -3.501 -2.811 1.00 88.44 84 ILE A O 1
ATOM 644 N N . LEU A 1 85 ? -3.802 -5.569 -2.021 1.00 86.19 85 LEU A N 1
ATOM 645 C CA . LEU A 1 85 ? -2.763 -6.224 -2.817 1.00 86.19 85 LEU A CA 1
ATOM 646 C C . LEU A 1 85 ? -3.149 -6.257 -4.300 1.00 86.19 85 LEU A C 1
ATOM 648 O O . LEU A 1 85 ? -2.288 -6.195 -5.173 1.00 86.19 85 LEU A O 1
ATOM 652 N N . PHE A 1 86 ? -4.452 -6.310 -4.588 1.00 88.88 86 PHE A N 1
ATOM 653 C CA . PHE A 1 86 ? -4.973 -6.270 -5.950 1.00 88.88 86 PHE A CA 1
ATOM 654 C C . PHE A 1 86 ? -5.040 -4.845 -6.511 1.00 88.88 86 PHE A C 1
ATOM 656 O O . PHE A 1 86 ? -5.002 -4.688 -7.730 1.00 88.88 86 PHE A O 1
ATOM 663 N N . LEU A 1 87 ? -5.070 -3.815 -5.653 1.00 91.75 87 LEU A N 1
ATOM 664 C CA . LEU A 1 87 ? -5.043 -2.416 -6.095 1.00 91.75 87 LEU A CA 1
ATOM 665 C C . LEU A 1 87 ? -3.777 -2.089 -6.884 1.00 91.75 87 LEU A C 1
ATOM 667 O O . LEU A 1 87 ? -3.865 -1.393 -7.888 1.00 91.75 87 LEU A O 1
ATOM 671 N N . LEU A 1 88 ? -2.618 -2.625 -6.480 1.00 90.44 88 LEU A N 1
ATOM 672 C CA . LEU A 1 88 ? -1.353 -2.370 -7.176 1.00 90.44 88 LEU A CA 1
ATOM 673 C C . LEU A 1 88 ? -1.437 -2.744 -8.658 1.00 90.44 88 LEU A C 1
ATOM 675 O O . LEU A 1 88 ? -0.965 -2.003 -9.514 1.00 90.44 88 LEU A O 1
ATOM 679 N N . ARG A 1 89 ? -2.078 -3.874 -8.971 1.00 88.81 89 ARG A N 1
ATOM 680 C CA . ARG A 1 89 ? -2.281 -4.292 -10.358 1.00 88.81 89 ARG A CA 1
ATOM 681 C C . ARG A 1 89 ? -3.098 -3.257 -11.136 1.00 88.81 89 ARG A C 1
ATOM 683 O O . ARG A 1 89 ? -2.687 -2.890 -12.230 1.00 88.81 89 ARG A O 1
ATOM 690 N N . GLY A 1 90 ? -4.207 -2.787 -10.562 1.00 89.38 90 GLY A N 1
ATOM 691 C CA . GLY A 1 90 ? -5.044 -1.753 -11.178 1.00 89.38 90 GLY A CA 1
ATOM 692 C C . GLY A 1 90 ? -4.271 -0.456 -11.417 1.00 89.38 90 GLY A C 1
ATOM 693 O O . GLY A 1 90 ? -4.287 0.067 -12.523 1.00 89.38 90 GLY A O 1
ATOM 694 N N . LEU A 1 91 ? -3.489 -0.009 -10.430 1.00 90.50 91 LEU A N 1
ATOM 695 C CA . LEU A 1 91 ? -2.651 1.189 -10.552 1.00 90.50 91 LEU A CA 1
ATOM 696 C C . LEU A 1 91 ? -1.612 1.067 -11.676 1.00 90.50 91 LEU A C 1
ATOM 698 O O . LEU A 1 91 ? -1.381 2.022 -12.412 1.00 90.50 91 LEU A O 1
ATOM 702 N N . ILE A 1 92 ? -0.997 -0.107 -11.840 1.00 87.56 92 ILE A N 1
ATOM 703 C CA . ILE A 1 92 ? -0.039 -0.357 -12.929 1.00 87.56 92 ILE A CA 1
ATOM 704 C C . ILE A 1 92 ? -0.741 -0.343 -14.295 1.00 87.56 92 ILE A C 1
ATOM 706 O O . ILE A 1 92 ? -0.203 0.208 -15.257 1.00 87.56 92 ILE A O 1
ATOM 710 N N . GLU A 1 93 ? -1.931 -0.939 -14.390 1.00 86.94 93 GLU A N 1
ATOM 711 C CA . GLU A 1 93 ? -2.733 -0.953 -15.619 1.00 86.94 93 GLU A CA 1
ATOM 712 C C . GLU A 1 93 ? -3.201 0.469 -16.004 1.00 86.94 93 GLU A C 1
ATOM 714 O O . GLU A 1 93 ? -3.120 0.845 -17.175 1.00 86.94 93 GLU A O 1
ATOM 719 N N . GLU A 1 94 ? -3.592 1.297 -15.031 1.00 86.69 94 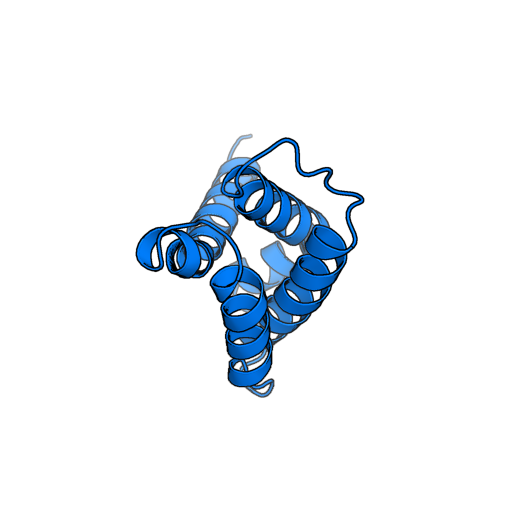GLU A N 1
ATOM 720 C CA . GLU A 1 94 ? -3.977 2.704 -15.233 1.00 86.69 94 GLU A CA 1
ATOM 721 C C . GLU A 1 94 ? -2.808 3.572 -15.726 1.00 86.69 94 GLU A C 1
ATOM 723 O O . GLU A 1 94 ? -2.964 4.333 -16.682 1.00 86.69 94 GLU A O 1
ATOM 728 N N . LEU A 1 95 ? -1.607 3.405 -15.157 1.00 82.69 95 LEU A N 1
ATOM 729 C CA . LEU A 1 95 ? -0.401 4.121 -15.607 1.00 82.69 95 LEU A CA 1
ATOM 730 C C . LEU A 1 95 ? -0.059 3.839 -17.075 1.00 82.69 95 LEU A C 1
ATOM 732 O O . LEU A 1 95 ? 0.465 4.708 -17.776 1.00 82.69 95 LEU A O 1
ATOM 736 N N . ALA A 1 96 ? -0.334 2.620 -17.545 1.00 72.06 96 ALA A N 1
ATOM 737 C CA . ALA A 1 96 ? -0.130 2.253 -18.940 1.00 72.06 96 ALA A CA 1
ATOM 738 C C . ALA A 1 96 ? -1.149 2.939 -19.868 1.00 72.06 96 ALA A C 1
ATOM 740 O O . ALA A 1 96 ? -0.787 3.335 -20.977 1.00 72.06 96 ALA A O 1
ATOM 741 N N . ALA A 1 97 ? -2.393 3.118 -19.414 1.00 70.81 97 ALA A N 1
ATOM 742 C CA . ALA A 1 97 ? -3.446 3.790 -20.174 1.00 70.81 97 ALA A CA 1
ATOM 743 C C . ALA A 1 97 ? -3.226 5.312 -20.272 1.00 70.81 97 ALA A C 1
ATOM 745 O O . ALA A 1 97 ? -3.393 5.882 -21.350 1.00 70.81 97 ALA A O 1
ATOM 746 N N . GLU A 1 98 ? -2.779 5.956 -19.188 1.00 65.25 98 GLU A N 1
ATOM 747 C CA . GLU A 1 98 ? -2.512 7.406 -19.135 1.00 65.25 98 GLU A CA 1
ATOM 748 C C . GLU A 1 98 ? -1.386 7.847 -20.093 1.00 65.25 98 GLU A C 1
ATOM 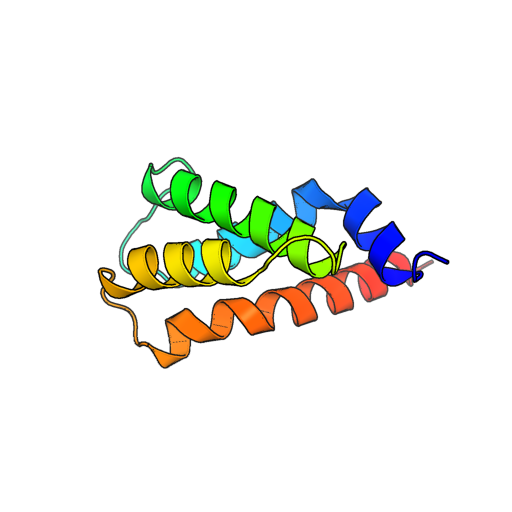750 O O . GLU A 1 98 ? -1.375 8.982 -20.559 1.00 65.25 98 GLU A O 1
ATOM 755 N N . CYS A 1 99 ? -0.459 6.949 -20.444 1.00 54.53 99 CYS A N 1
ATOM 756 C CA . CYS A 1 99 ? 0.649 7.235 -21.367 1.00 54.53 99 CYS A CA 1
ATOM 757 C C . CYS A 1 99 ? 0.384 6.831 -22.826 1.00 54.53 99 CYS A C 1
ATOM 759 O O . CYS A 1 99 ? 1.249 7.027 -23.678 1.00 54.53 99 CYS A O 1
ATOM 761 N N . GLY A 1 100 ? -0.782 6.244 -23.112 1.00 49.94 100 GLY A N 1
ATOM 762 C CA . GLY A 1 100 ? -1.193 5.799 -24.446 1.00 49.94 100 GLY A CA 1
ATOM 763 C C . GLY A 1 100 ? -2.103 6.778 -25.194 1.00 49.94 100 GLY A C 1
ATOM 764 O O . GLY A 1 100 ? -2.599 6.423 -26.263 1.00 49.94 100 GLY A O 1
ATOM 765 N N . HIS A 1 101 ? -2.366 7.970 -24.651 1.00 33.00 101 HIS A N 1
ATOM 766 C CA . HIS A 1 101 ? -3.106 9.023 -25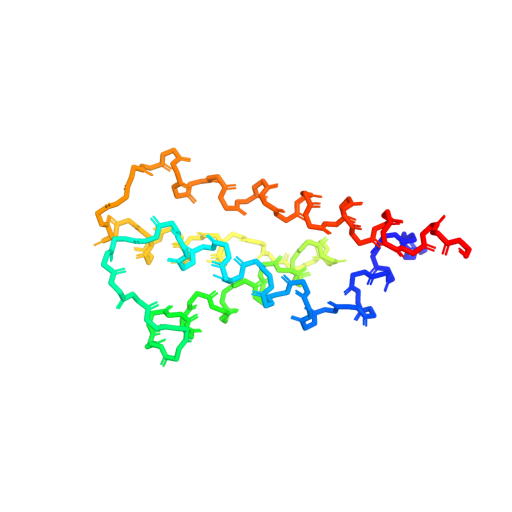.351 1.00 33.00 101 HIS A CA 1
ATOM 767 C C . HIS A 1 101 ? -2.138 10.018 -26.018 1.00 33.00 101 HIS A C 1
ATOM 769 O O . HIS A 1 101 ? -1.334 10.620 -25.304 1.00 33.00 101 HIS A O 1
ATOM 775 N N . PRO A 1 102 ? -2.171 10.160 -27.361 1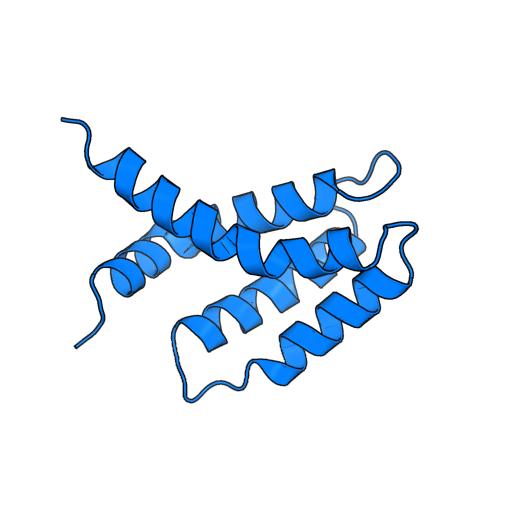.00 42.94 102 PRO A N 1
ATOM 776 C CA . PRO A 1 102 ? -1.503 11.252 -28.068 1.00 42.94 102 PRO A CA 1
ATOM 777 C C . PRO A 1 102 ? -2.148 12.615 -27.787 1.00 42.94 102 PRO A C 1
ATOM 779 O O . PRO A 1 102 ? -3.359 12.652 -27.463 1.00 42.94 102 PRO A O 1
#

Radius of gyration: 14.08 Å; chains: 1; bounding box: 30×24×42 Å

Secondary structure (DSSP, 8-state):
---HHHHHHHHTHHHHHHHHHHHHHTTSSS---TTSHHHHHHHHHHHHHHHHHH-TTS-THHHHHHHHHHHHTSSS-HHHHHHHHHHHHHHHHHHHHHTS--

Organism: NCBI:txid274539

pLDDT: mean 86.51, std 11.61, range [33.0, 95.69]

Sequence (102 aa):
MTRAWEQKVNENREAVLERWLSSIVAMLPGEKSRESLLASAIAAELDGLLDAVMDRAVPAAEPIMRITRILAVQEIAPSKALSILFLLRGLIEELAAECGHP